Protein AF-U1MFZ4-F1 (afdb_monomer)

Radius of gyration: 15.98 Å; Cα contacts (8 Å, |Δi|>4): 28; chains: 1; bounding box: 36×22×44 Å

Mean predicted aligned error: 9.03 Å

Solvent-accessible surface area (backbone atoms only — not comparable to full-atom values): 5050 Å² total; per-residue (Å²): 110,71,68,57,53,45,52,28,44,28,66,75,67,66,40,64,72,46,46,58,41,58,78,43,36,85,66,48,55,74,76,61,79,90,85,75,57,68,76,58,53,52,60,68,68,64,70,80,58,88,86,61,79,88,66,82,77,85,67,72,59,81,66,82,86,82,75,78,91,78,84,84,88,130

Structure (mmCIF, N/CA/C/O backbone):
data_AF-U1MFZ4-F1
#
_entry.id   AF-U1MFZ4-F1
#
loop_
_atom_site.group_PDB
_atom_site.id
_atom_site.type_symbol
_atom_site.label_atom_id
_atom_site.label_alt_id
_atom_site.label_comp_id
_atom_site.label_asym_id
_atom_site.label_entity_id
_atom_site.label_seq_id
_atom_site.pdbx_PDB_ins_code
_atom_site.Cartn_x
_atom_site.Cartn_y
_atom_site.Cartn_z
_atom_site.occupancy
_atom_site.B_iso_or_equiv
_atom_site.auth_seq_id
_atom_site.auth_comp_id
_atom_site.auth_asym_id
_atom_site.auth_atom_id
_atom_site.pdbx_PDB_model_num
ATOM 1 N N . MET A 1 1 ? -5.184 3.866 -5.152 1.00 86.44 1 MET A N 1
ATOM 2 C CA . MET A 1 1 ? -4.606 2.501 -5.245 1.00 86.44 1 MET A CA 1
ATOM 3 C C . MET A 1 1 ? -4.056 2.024 -3.904 1.00 86.44 1 MET A C 1
ATOM 5 O O . MET A 1 1 ? -4.543 1.011 -3.435 1.00 86.44 1 MET A O 1
ATOM 9 N N . LEU A 1 2 ? -3.128 2.743 -3.254 1.00 94.75 2 LEU A N 1
ATOM 10 C CA . LEU A 1 2 ? -2.526 2.291 -1.986 1.00 94.75 2 LEU A CA 1
ATOM 11 C C . LEU A 1 2 ? -3.556 2.022 -0.876 1.00 94.75 2 LEU A C 1
ATOM 13 O O . LEU A 1 2 ? -3.591 0.914 -0.356 1.00 94.75 2 LEU A O 1
ATOM 17 N N . ARG A 1 3 ? -4.448 2.981 -0.590 1.00 95.62 3 ARG A N 1
ATOM 18 C CA . ARG A 1 3 ? -5.530 2.806 0.397 1.00 95.62 3 ARG A CA 1
ATOM 19 C C . ARG A 1 3 ? -6.341 1.530 0.149 1.00 95.62 3 ARG A C 1
ATOM 21 O O . ARG A 1 3 ? -6.485 0.705 1.037 1.00 95.62 3 ARG A O 1
ATOM 28 N N . ARG A 1 4 ? -6.751 1.320 -1.104 1.00 95.44 4 ARG A N 1
ATOM 29 C CA . ARG A 1 4 ? -7.486 0.130 -1.547 1.00 95.44 4 ARG A CA 1
ATOM 30 C C . ARG A 1 4 ? -6.729 -1.181 -1.307 1.00 95.44 4 ARG A C 1
ATOM 32 O O . ARG A 1 4 ? -7.348 -2.196 -1.017 1.00 95.44 4 ARG A O 1
ATOM 39 N N . LEU A 1 5 ? -5.401 -1.192 -1.432 1.00 96.00 5 LEU A N 1
ATOM 40 C CA . LEU A 1 5 ? -4.602 -2.378 -1.098 1.00 96.00 5 LEU A CA 1
ATOM 41 C C . LEU A 1 5 ? -4.639 -2.669 0.407 1.00 96.00 5 LEU A C 1
ATOM 43 O O . LEU A 1 5 ? -4.729 -3.832 0.791 1.00 96.00 5 LEU A O 1
ATOM 47 N N . VAL A 1 6 ? -4.619 -1.628 1.243 1.00 97.06 6 VAL A N 1
ATOM 48 C CA . VAL A 1 6 ? -4.732 -1.758 2.704 1.00 97.06 6 VAL A CA 1
ATOM 49 C C . VAL A 1 6 ? -6.143 -2.205 3.106 1.00 97.06 6 VAL A C 1
ATOM 51 O O . VAL A 1 6 ? -6.278 -3.136 3.893 1.00 97.06 6 VAL A O 1
ATOM 54 N N . GLU A 1 7 ? -7.191 -1.636 2.506 1.00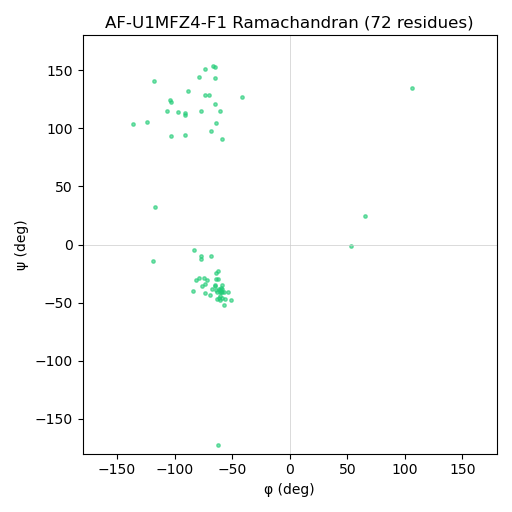 97.62 7 GLU A N 1
ATOM 55 C CA . GLU A 1 7 ? -8.589 -2.065 2.691 1.00 97.62 7 GLU A CA 1
ATOM 56 C C . GLU A 1 7 ? -8.786 -3.529 2.282 1.00 97.62 7 GLU A C 1
ATOM 58 O O . GLU A 1 7 ? -9.347 -4.322 3.038 1.00 97.62 7 GLU A O 1
ATOM 63 N N . ASN A 1 8 ? -8.251 -3.922 1.120 1.00 97.06 8 ASN A N 1
ATOM 64 C CA . ASN A 1 8 ? -8.282 -5.312 0.678 1.00 97.06 8 ASN A CA 1
ATOM 65 C C . ASN A 1 8 ? -7.556 -6.234 1.662 1.00 97.06 8 ASN A C 1
ATOM 67 O O . ASN A 1 8 ? -8.030 -7.332 1.936 1.00 97.06 8 ASN A O 1
ATOM 71 N N . HIS A 1 9 ? -6.412 -5.803 2.193 1.00 97.88 9 HIS A N 1
ATOM 72 C CA . HIS A 1 9 ? -5.682 -6.574 3.189 1.00 97.88 9 HIS A CA 1
ATOM 73 C C . HIS A 1 9 ? -6.526 -6.784 4.451 1.00 97.88 9 HIS A C 1
ATOM 75 O O . HIS A 1 9 ? -6.643 -7.921 4.892 1.00 97.88 9 HIS A O 1
ATOM 81 N N . VAL A 1 10 ? -7.185 -5.742 4.975 1.00 98.19 10 VAL A N 1
ATOM 82 C CA . VAL A 1 10 ? -8.125 -5.881 6.103 1.00 98.19 10 VAL A CA 1
ATOM 83 C C . VAL A 1 10 ? -9.230 -6.885 5.781 1.00 98.19 10 VAL A C 1
ATOM 85 O O . VAL A 1 10 ? -9.496 -7.761 6.597 1.00 98.19 10 VAL A O 1
ATOM 88 N N . ALA A 1 11 ? -9.849 -6.793 4.603 1.00 97.31 11 ALA A N 1
ATOM 89 C CA . ALA A 1 11 ? -10.940 -7.688 4.222 1.00 97.31 11 ALA A CA 1
ATOM 90 C C . ALA A 1 11 ? -10.504 -9.155 4.108 1.00 97.31 11 ALA A C 1
ATOM 92 O O . ALA A 1 11 ? -11.241 -10.047 4.517 1.00 97.31 11 ALA A O 1
ATOM 93 N N . TYR A 1 12 ? -9.307 -9.412 3.576 1.00 96.81 12 TYR A N 1
ATOM 94 C CA . TYR A 1 12 ? -8.811 -10.776 3.397 1.00 96.81 12 TYR A CA 1
ATOM 95 C C . TYR A 1 12 ? -8.205 -11.387 4.660 1.00 96.81 12 TYR A C 1
ATOM 97 O O . TYR A 1 12 ? -8.232 -12.606 4.802 1.00 96.81 12 TYR A O 1
ATOM 105 N N . THR A 1 13 ? -7.621 -10.581 5.549 1.00 97.81 13 THR A N 1
ATOM 106 C CA . THR A 1 13 ? -6.823 -11.098 6.676 1.00 97.81 13 THR A CA 1
ATOM 107 C C . THR A 1 13 ? -7.377 -10.734 8.044 1.00 97.81 13 THR A C 1
ATOM 109 O O . THR A 1 13 ? -6.933 -11.290 9.044 1.00 97.81 13 THR A O 1
ATOM 112 N N . GLY A 1 14 ? -8.313 -9.787 8.117 1.00 97.19 14 GLY A N 1
ATOM 113 C CA . GLY A 1 14 ? -8.787 -9.243 9.381 1.00 97.19 14 GLY A CA 1
ATOM 114 C C . GLY A 1 14 ? -7.713 -8.470 10.150 1.00 97.19 14 GLY A C 1
ATOM 115 O O . GLY A 1 14 ? -7.826 -8.370 11.361 1.00 97.19 14 GLY A O 1
ATOM 116 N N . SER A 1 15 ? -6.680 -7.927 9.499 1.00 98.38 15 SER A N 1
ATOM 117 C CA . SER A 1 15 ? -5.557 -7.258 10.178 1.00 98.38 15 SER A CA 1
ATOM 118 C C . SER A 1 15 ? -5.976 -6.038 11.013 1.00 98.38 15 SER A C 1
ATOM 120 O O . SER A 1 15 ? -6.400 -5.015 10.470 1.00 98.38 15 SER A O 1
ATOM 122 N N . ASP A 1 16 ? -5.792 -6.129 12.336 1.00 98.50 16 ASP A N 1
ATOM 123 C CA . ASP A 1 16 ? -6.013 -5.020 13.277 1.00 98.50 16 ASP A CA 1
ATOM 124 C C . ASP A 1 16 ? -5.097 -3.835 12.968 1.00 98.50 16 ASP A C 1
ATOM 126 O O . ASP A 1 16 ? -5.551 -2.696 12.867 1.00 98.50 16 ASP A O 1
ATOM 130 N N . ARG A 1 17 ? -3.818 -4.113 12.695 1.00 98.19 17 ARG A N 1
ATOM 131 C CA . ARG A 1 17 ? -2.838 -3.076 12.369 1.00 98.19 17 ARG A CA 1
ATOM 132 C C . ARG A 1 17 ? -3.223 -2.288 11.119 1.00 98.19 17 ARG A C 1
ATOM 134 O O . ARG A 1 17 ? -3.017 -1.081 11.055 1.00 98.19 17 ARG A O 1
ATOM 141 N N . ALA A 1 18 ? -3.760 -2.962 10.107 1.00 97.88 18 ALA A N 1
ATOM 142 C CA . ALA A 1 18 ? -4.206 -2.286 8.897 1.00 97.88 18 ALA A CA 1
ATOM 143 C C . ALA A 1 18 ? -5.484 -1.465 9.128 1.00 97.88 18 ALA A C 1
ATOM 145 O O . ALA A 1 18 ? -5.625 -0.418 8.501 1.00 97.88 18 ALA A O 1
ATOM 146 N N . ARG A 1 19 ? -6.366 -1.872 10.055 1.00 98.31 19 ARG A N 1
ATOM 147 C CA . ARG A 1 19 ? -7.504 -1.041 10.485 1.00 98.31 19 ARG A CA 1
ATOM 148 C C . ARG A 1 19 ? -7.037 0.249 11.159 1.00 98.31 19 ARG A C 1
ATOM 150 O O . ARG A 1 19 ? -7.440 1.314 10.715 1.00 98.31 19 ARG A O 1
ATOM 157 N N . GLU A 1 20 ? -6.082 0.177 12.085 1.00 98.31 20 GLU A N 1
ATOM 158 C CA . GLU A 1 20 ? -5.502 1.376 12.723 1.00 98.31 20 GLU A CA 1
ATOM 159 C C . GLU A 1 20 ? -4.896 2.367 11.709 1.00 98.31 20 GLU A C 1
ATOM 161 O O . GLU A 1 20 ? -5.043 3.585 11.839 1.00 98.31 20 GLU A O 1
ATOM 166 N N . LEU A 1 21 ? -4.207 1.851 10.681 1.00 98.06 21 LEU A N 1
ATOM 167 C CA . LEU A 1 21 ? -3.658 2.682 9.603 1.00 98.06 21 LEU A CA 1
ATOM 168 C C . LEU A 1 21 ? -4.761 3.370 8.787 1.00 98.06 21 LEU A C 1
ATOM 170 O O . LEU A 1 21 ? -4.561 4.490 8.326 1.00 98.06 21 LEU A O 1
ATOM 174 N N . LEU A 1 22 ? -5.904 2.712 8.580 1.00 97.88 22 LEU A N 1
ATOM 175 C CA . LEU A 1 22 ? -7.039 3.280 7.847 1.00 97.88 22 LEU A CA 1
ATOM 176 C C . LEU A 1 22 ? -7.818 4.300 8.683 1.00 97.88 22 LEU A C 1
ATOM 178 O O . LEU A 1 22 ? -8.257 5.308 8.126 1.00 97.88 22 LEU A O 1
ATOM 182 N N . ASP A 1 23 ? -7.934 4.082 9.993 1.00 98.25 23 ASP A N 1
ATOM 183 C CA . ASP A 1 23 ? -8.593 5.007 10.925 1.00 98.25 23 ASP A CA 1
ATOM 184 C C . ASP A 1 23 ? -7.874 6.365 10.988 1.00 98.25 23 ASP A C 1
ATOM 186 O O . ASP A 1 23 ? -8.500 7.403 11.189 1.00 98.25 23 ASP A O 1
ATOM 190 N N . SER A 1 24 ? -6.558 6.370 10.756 1.00 97.25 24 SER A N 1
ATOM 191 C CA . SER A 1 24 ? -5.699 7.563 10.743 1.00 97.25 24 SER A CA 1
ATOM 192 C C . SER A 1 24 ? -5.057 7.819 9.371 1.00 97.25 24 SER A C 1
ATOM 194 O O . SER A 1 24 ? -3.935 8.320 9.274 1.00 97.25 24 SER A O 1
ATOM 196 N N . TRP A 1 25 ? -5.768 7.468 8.290 1.00 97.50 25 TRP A N 1
ATOM 197 C CA . TRP A 1 25 ? -5.198 7.373 6.939 1.00 97.50 25 TRP A CA 1
ATOM 198 C C . TRP A 1 25 ? -4.465 8.628 6.452 1.00 97.50 25 TRP A C 1
ATOM 200 O O . TRP A 1 25 ? -3.410 8.502 5.831 1.00 97.50 25 TRP A O 1
ATOM 210 N N . GLU A 1 26 ? -5.006 9.820 6.719 1.00 97.19 26 GLU A N 1
ATOM 211 C CA . GLU A 1 26 ? -4.416 11.089 6.266 1.00 97.19 26 GLU A CA 1
ATOM 212 C C . GLU A 1 26 ? -2.989 11.280 6.785 1.00 97.19 26 GLU A C 1
ATOM 214 O O . GLU A 1 26 ? -2.122 11.700 6.032 1.00 97.19 26 GLU A O 1
ATOM 219 N N . THR A 1 27 ? -2.718 10.884 8.029 1.00 97.62 27 THR A N 1
ATOM 220 C CA . THR A 1 27 ? -1.370 10.926 8.611 1.00 97.62 27 THR A CA 1
ATOM 221 C C . THR A 1 27 ? -0.562 9.685 8.244 1.00 97.62 27 THR A C 1
ATOM 223 O O . THR A 1 27 ? 0.628 9.766 7.942 1.00 97.62 27 THR A O 1
ATOM 226 N N . ALA A 1 28 ? -1.192 8.507 8.239 1.00 97.50 28 ALA A N 1
ATOM 227 C CA . ALA A 1 28 ? -0.501 7.252 7.964 1.00 97.50 28 ALA A CA 1
ATOM 228 C C . ALA A 1 28 ? 0.119 7.225 6.558 1.00 97.50 28 ALA A C 1
ATOM 230 O O . ALA A 1 28 ? 1.230 6.718 6.389 1.00 97.50 28 ALA A O 1
ATOM 231 N N . VAL A 1 29 ? -0.569 7.783 5.552 1.00 97.62 29 VAL A N 1
ATOM 232 C CA . VAL A 1 29 ? -0.104 7.778 4.157 1.00 97.62 29 VAL A CA 1
ATOM 233 C C . VAL A 1 29 ? 1.196 8.561 3.963 1.00 97.62 29 VAL A C 1
ATOM 235 O O . VAL A 1 29 ? 2.005 8.184 3.118 1.00 97.62 29 VAL A O 1
ATOM 238 N N . GLU A 1 30 ? 1.443 9.589 4.777 1.00 97.69 30 GLU A N 1
ATOM 239 C CA . GLU A 1 30 ? 2.663 10.406 4.719 1.00 97.69 30 GLU A CA 1
ATOM 240 C C . GLU A 1 30 ? 3.923 9.595 5.049 1.00 97.69 30 GLU A C 1
ATOM 242 O O . GLU A 1 30 ? 5.018 9.918 4.596 1.00 97.69 30 GLU A O 1
ATOM 247 N N . SER A 1 31 ? 3.769 8.497 5.794 1.00 96.69 31 SER A N 1
ATOM 248 C CA . SER A 1 31 ? 4.872 7.597 6.146 1.00 96.69 31 SER A CA 1
ATOM 249 C C . SER A 1 31 ? 5.199 6.567 5.054 1.00 96.69 31 SER A C 1
ATOM 251 O O . SER A 1 31 ? 6.154 5.801 5.195 1.00 96.69 31 SER A O 1
ATOM 253 N N . PHE A 1 32 ? 4.432 6.508 3.958 1.00 97.19 32 PHE A N 1
ATOM 254 C CA . PHE A 1 32 ? 4.699 5.583 2.856 1.00 97.19 32 PHE A CA 1
ATOM 255 C C . PHE A 1 32 ? 5.644 6.198 1.823 1.00 97.19 32 PHE A C 1
ATOM 257 O O . PHE A 1 32 ? 5.415 7.285 1.301 1.00 97.19 32 PHE A O 1
ATOM 264 N N . THR A 1 33 ? 6.672 5.441 1.437 1.00 97.31 33 THR A N 1
ATOM 265 C CA . THR A 1 33 ? 7.569 5.811 0.334 1.00 97.31 33 THR A CA 1
ATOM 266 C C . THR A 1 33 ? 7.244 4.994 -0.909 1.00 97.31 33 THR A C 1
ATOM 268 O O . THR A 1 33 ? 7.278 3.762 -0.887 1.00 97.31 33 THR A O 1
ATOM 271 N N . ARG A 1 34 ? 6.960 5.669 -2.029 1.00 94.38 34 ARG A N 1
ATOM 272 C CA . ARG A 1 34 ? 6.854 5.004 -3.332 1.00 94.38 34 ARG A CA 1
ATOM 273 C C . ARG A 1 34 ? 8.254 4.696 -3.856 1.00 94.38 34 ARG A C 1
ATOM 275 O O . ARG A 1 34 ? 8.989 5.604 -4.224 1.00 94.38 34 ARG A O 1
ATOM 282 N N . VAL A 1 35 ? 8.575 3.413 -3.978 1.00 95.75 35 VAL A N 1
ATOM 283 C CA . VAL A 1 35 ? 9.797 2.955 -4.648 1.00 95.75 35 VAL A CA 1
ATOM 284 C C . VAL A 1 35 ? 9.455 2.566 -6.084 1.00 95.75 35 VAL A C 1
ATOM 286 O O . VAL A 1 35 ? 8.697 1.625 -6.310 1.00 95.75 35 VAL A O 1
ATOM 289 N N . MET A 1 36 ? 9.988 3.304 -7.060 1.00 91.88 36 MET A N 1
ATOM 290 C CA . MET A 1 36 ? 9.839 3.003 -8.486 1.00 91.88 36 MET A CA 1
ATOM 291 C C . MET A 1 36 ? 11.184 3.171 -9.200 1.00 91.88 36 MET A C 1
ATOM 293 O O . MET A 1 36 ? 11.585 4.305 -9.432 1.00 91.88 36 MET A O 1
ATOM 297 N N . PRO A 1 37 ? 11.883 2.078 -9.548 1.00 94.94 37 PRO A N 1
ATOM 298 C CA . PRO A 1 37 ? 13.125 2.172 -10.310 1.00 94.94 37 PRO A CA 1
ATOM 299 C C . PRO A 1 37 ? 12.890 2.733 -11.717 1.00 94.94 37 PRO A C 1
ATOM 301 O O . PRO A 1 37 ? 11.911 2.362 -12.370 1.00 94.94 37 PRO A O 1
ATOM 304 N N . ASP A 1 38 ? 13.825 3.537 -12.220 1.00 92.50 38 ASP A N 1
ATOM 305 C CA . ASP A 1 38 ? 13.708 4.190 -13.534 1.00 92.50 38 ASP A CA 1
ATOM 306 C C . ASP A 1 38 ? 13.541 3.185 -14.678 1.00 92.50 38 ASP A C 1
ATOM 308 O O . ASP A 1 38 ? 12.694 3.362 -15.553 1.00 92.50 38 ASP A O 1
ATOM 312 N N . ALA A 1 39 ? 14.278 2.072 -14.625 1.00 88.69 39 ALA A N 1
ATOM 313 C CA . ALA A 1 39 ? 14.157 0.996 -15.607 1.00 88.69 39 ALA A CA 1
ATOM 314 C C . ALA A 1 39 ? 12.736 0.399 -15.649 1.00 88.69 39 ALA A C 1
ATOM 316 O O . ALA A 1 39 ? 12.225 0.098 -16.724 1.00 88.69 39 ALA A O 1
ATOM 317 N N . TYR A 1 40 ? 12.066 0.272 -14.497 1.00 85.56 40 TYR A N 1
ATOM 318 C CA . TYR A 1 40 ? 10.676 -0.191 -14.434 1.00 85.56 40 TYR A CA 1
ATOM 319 C C . TYR A 1 40 ? 9.701 0.887 -14.916 1.00 85.56 40 TYR A C 1
ATOM 321 O O . TYR A 1 40 ? 8.761 0.580 -15.650 1.00 85.56 40 TYR A O 1
ATOM 329 N N . ALA A 1 41 ? 9.925 2.148 -14.536 1.00 86.69 41 ALA A N 1
ATOM 330 C CA . ALA A 1 41 ? 9.091 3.265 -14.967 1.00 86.69 41 ALA A CA 1
ATOM 331 C C . ALA A 1 41 ? 9.090 3.418 -16.497 1.00 86.69 41 ALA A C 1
ATOM 333 O O . ALA A 1 41 ? 8.029 3.618 -17.094 1.00 86.69 41 ALA A O 1
ATOM 334 N N . ALA A 1 42 ? 10.253 3.255 -17.135 1.00 85.38 42 ALA A N 1
ATOM 335 C CA . ALA A 1 42 ? 10.395 3.300 -18.586 1.00 85.38 42 ALA A CA 1
ATOM 336 C C . ALA A 1 42 ? 9.564 2.205 -19.280 1.00 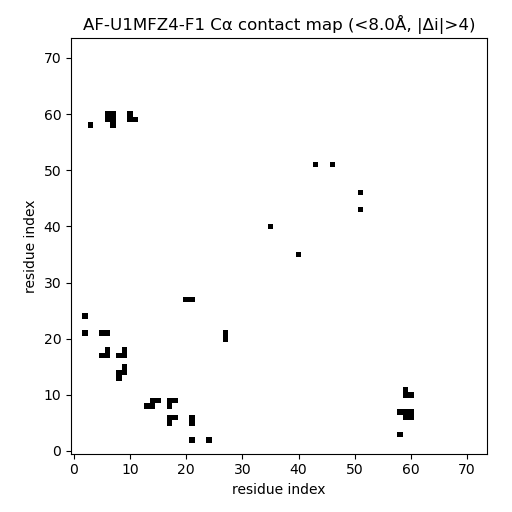85.38 42 ALA A C 1
ATOM 338 O O . ALA A 1 42 ? 8.777 2.511 -20.172 1.00 85.38 42 ALA A O 1
ATOM 339 N N . VAL A 1 43 ? 9.653 0.954 -18.811 1.00 84.56 43 VAL A N 1
ATOM 340 C CA . VAL A 1 43 ? 8.906 -0.181 -19.390 1.00 84.56 43 VAL A CA 1
ATOM 341 C C . VAL A 1 43 ? 7.392 -0.003 -19.254 1.00 84.56 43 VAL A C 1
ATOM 343 O O . VAL A 1 43 ? 6.653 -0.285 -20.193 1.00 84.56 43 VAL A O 1
ATOM 346 N N . ILE A 1 44 ? 6.913 0.497 -18.109 1.00 79.44 44 ILE A N 1
ATOM 347 C CA . ILE A 1 44 ? 5.478 0.756 -17.896 1.00 79.44 44 ILE A CA 1
ATOM 348 C C . ILE A 1 44 ? 4.967 1.856 -18.843 1.00 79.44 44 ILE A C 1
ATOM 350 O O . ILE A 1 44 ? 3.822 1.808 -19.296 1.00 79.44 44 ILE A O 1
ATOM 354 N N . SER A 1 45 ? 5.810 2.845 -19.147 1.00 78.19 45 SER A N 1
ATOM 355 C CA . SER A 1 45 ? 5.454 3.991 -19.993 1.00 78.19 45 SER A CA 1
ATOM 356 C C . SER A 1 45 ? 5.372 3.633 -21.478 1.00 78.19 45 SER A C 1
ATOM 358 O O . SER A 1 45 ? 4.586 4.242 -22.201 1.00 78.19 45 SER A O 1
ATOM 360 N N . ASP A 1 46 ? 6.141 2.633 -21.912 1.00 75.75 46 ASP A N 1
ATOM 361 C CA . ASP A 1 46 ? 6.265 2.211 -23.311 1.00 75.75 46 ASP A CA 1
ATOM 362 C C . ASP A 1 46 ? 4.922 1.714 -23.902 1.00 75.75 46 ASP A C 1
ATOM 364 O O . ASP A 1 46 ? 4.706 1.805 -25.100 1.00 75.75 46 ASP A O 1
ATOM 368 N N . ARG A 1 47 ? 3.945 1.270 -23.087 1.00 63.16 47 ARG A N 1
ATOM 369 C CA . ARG A 1 47 ? 2.589 0.798 -23.505 1.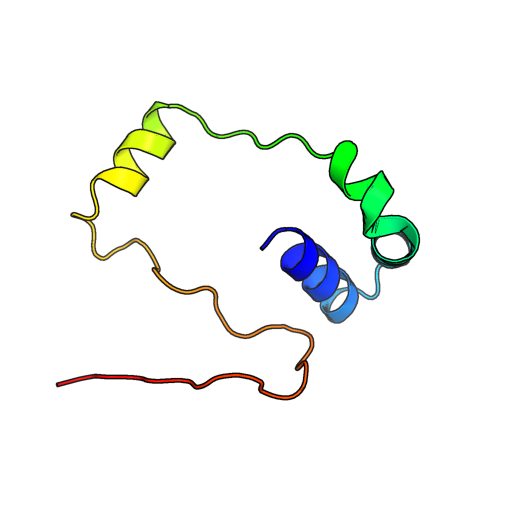00 63.16 47 ARG A CA 1
ATOM 370 C C . ARG A 1 47 ? 2.548 -0.305 -24.580 1.00 63.16 47 ARG A C 1
ATOM 372 O O . ARG A 1 47 ? 1.461 -0.779 -24.895 1.00 63.16 47 ARG A O 1
ATOM 379 N N . THR A 1 48 ? 3.691 -0.751 -25.087 1.00 61.19 48 THR A N 1
ATOM 380 C CA . THR A 1 48 ? 3.816 -1.705 -26.196 1.00 61.19 48 THR A CA 1
ATOM 381 C C . THR A 1 48 ? 3.549 -3.159 -25.781 1.00 61.19 48 THR A C 1
ATOM 383 O O . THR A 1 48 ? 3.386 -4.020 -26.640 1.00 61.19 48 THR A O 1
ATOM 386 N N . ARG A 1 49 ? 3.487 -3.473 -24.478 1.00 64.94 49 ARG A N 1
ATOM 387 C CA . ARG A 1 49 ? 3.311 -4.855 -24.009 1.00 64.94 49 ARG A CA 1
ATOM 388 C C . ARG A 1 49 ? 1.884 -5.159 -23.547 1.00 64.94 49 ARG A C 1
ATOM 390 O O . ARG A 1 49 ? 1.389 -4.562 -22.592 1.00 64.94 49 ARG A O 1
ATOM 397 N N . ASP A 1 50 ? 1.281 -6.167 -24.173 1.00 67.88 50 ASP A N 1
ATOM 398 C CA . ASP A 1 50 ? -0.035 -6.721 -23.814 1.00 67.88 50 ASP A CA 1
ATOM 399 C C . ASP A 1 50 ? -0.048 -7.465 -22.463 1.00 67.88 50 ASP A C 1
ATOM 401 O O . ASP A 1 50 ? -1.113 -7.783 -21.935 1.00 67.88 50 ASP A O 1
ATOM 405 N N . ASP A 1 51 ? 1.120 -7.718 -21.862 1.00 74.50 51 ASP A N 1
ATOM 406 C CA . ASP A 1 51 ? 1.251 -8.362 -20.548 1.00 74.50 51 ASP A CA 1
ATOM 407 C C . ASP A 1 51 ? 0.954 -7.416 -19.362 1.00 74.50 51 ASP A C 1
ATOM 409 O O . ASP A 1 51 ? 0.803 -7.868 -18.221 1.00 74.50 51 ASP A O 1
ATOM 413 N N . ILE A 1 52 ? 0.807 -6.108 -19.610 1.00 77.56 52 ILE A N 1
ATOM 414 C CA . ILE A 1 52 ? 0.523 -5.112 -18.575 1.00 77.56 52 ILE A CA 1
ATOM 415 C C . ILE A 1 52 ? -0.988 -4.932 -18.412 1.00 77.56 52 ILE A C 1
ATOM 417 O O . ILE A 1 52 ? -1.680 -4.338 -19.242 1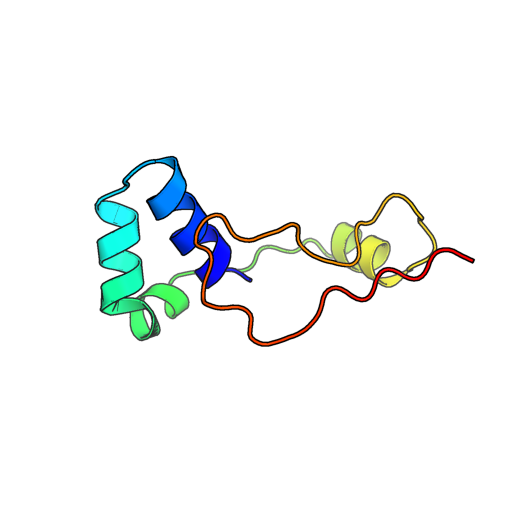.00 77.56 52 ILE A O 1
ATOM 421 N N . ARG A 1 53 ? -1.515 -5.368 -17.263 1.00 80.69 53 ARG A N 1
ATOM 422 C CA . ARG A 1 53 ? -2.919 -5.128 -16.905 1.00 80.69 53 ARG A CA 1
ATOM 423 C C . ARG A 1 53 ? -3.178 -3.624 -16.722 1.00 80.69 53 ARG A C 1
ATOM 425 O O . ARG A 1 53 ? -2.599 -3.001 -15.835 1.00 80.69 53 ARG A O 1
ATOM 432 N N . ARG A 1 54 ? -4.100 -3.055 -17.510 1.00 81.06 54 ARG A N 1
ATOM 433 C CA . ARG A 1 54 ? -4.445 -1.614 -17.473 1.00 81.06 54 ARG A CA 1
ATOM 434 C C . ARG A 1 54 ? -5.374 -1.219 -16.327 1.00 81.06 54 ARG A C 1
ATOM 436 O O . ARG A 1 54 ? -5.324 -0.082 -15.868 1.00 81.06 54 ARG A O 1
ATOM 443 N N . GLN A 1 55 ? -6.223 -2.140 -15.876 1.00 83.75 55 GLN A N 1
ATOM 444 C CA . GLN A 1 55 ? -7.177 -1.897 -14.798 1.00 83.75 55 GLN A CA 1
ATOM 445 C C . GLN A 1 55 ? -6.900 -2.808 -13.601 1.00 83.75 55 GLN A C 1
ATOM 447 O O . GLN A 1 55 ? -6.556 -3.978 -13.776 1.00 83.75 55 GLN A O 1
ATOM 452 N N . PRO A 1 56 ? -7.038 -2.303 -12.368 1.00 83.50 56 PRO A N 1
ATOM 453 C CA . PRO A 1 56 ? -6.973 -3.160 -11.196 1.00 83.50 56 PRO A CA 1
ATOM 454 C C . PRO A 1 56 ? -8.154 -4.154 -11.189 1.00 83.50 56 PRO A C 1
ATOM 456 O O . PRO A 1 56 ? -9.206 -3.835 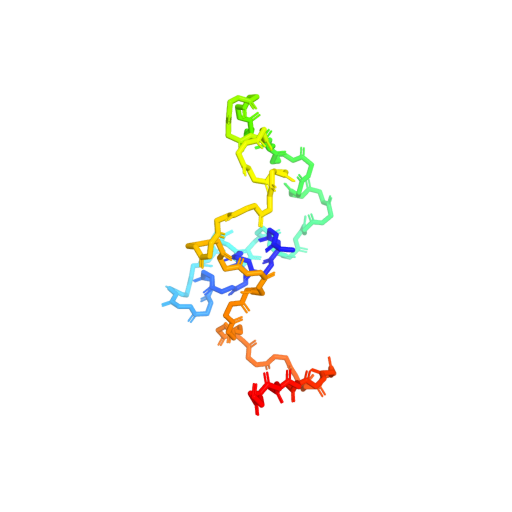-11.739 1.00 83.50 56 PRO A O 1
ATOM 459 N N . PRO A 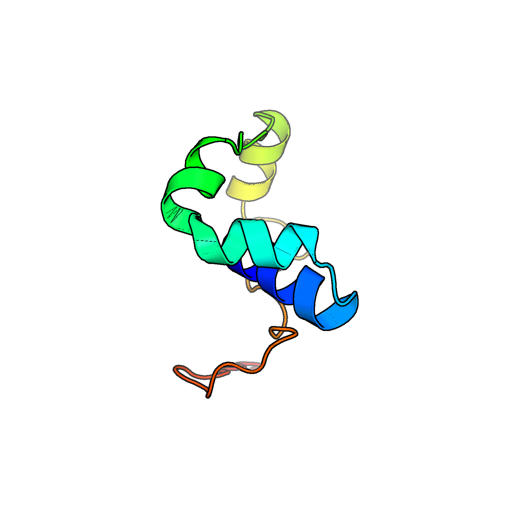1 57 ? -8.006 -5.338 -10.559 1.00 86.81 57 PRO A N 1
ATOM 460 C CA . PRO A 1 57 ? -9.094 -6.320 -10.412 1.00 86.81 57 PRO A CA 1
ATOM 461 C C . PRO A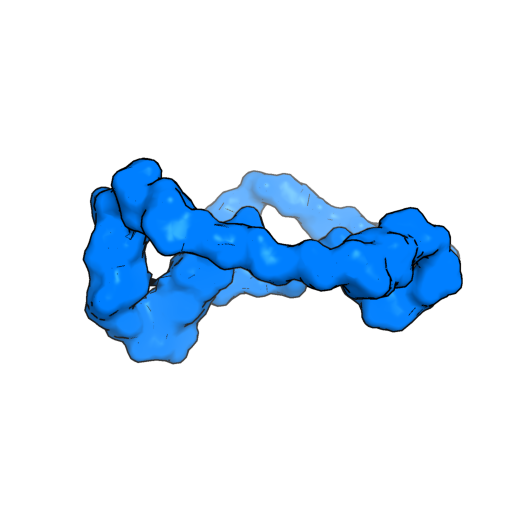 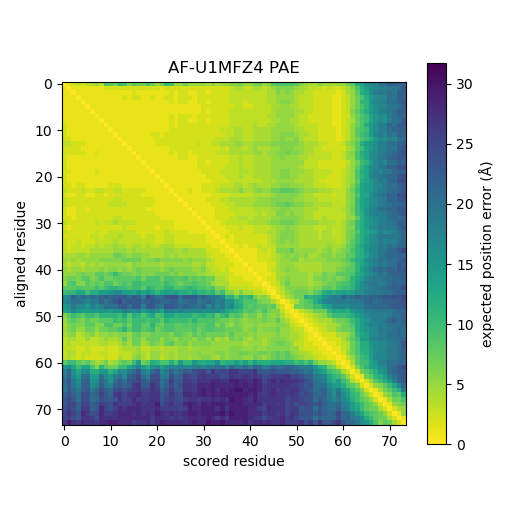1 57 ? -10.264 -5.752 -9.586 1.00 86.81 57 PRO A C 1
ATOM 463 O O . PRO A 1 57 ? -10.245 -4.577 -9.239 1.00 86.81 57 PRO A O 1
ATOM 466 N N . ALA A 1 58 ? -11.275 -6.547 -9.229 1.00 89.56 58 ALA A N 1
ATOM 467 C CA . ALA A 1 58 ? -12.324 -6.121 -8.291 1.00 89.56 58 ALA A CA 1
ATOM 468 C C . ALA A 1 58 ? -11.776 -5.902 -6.862 1.00 89.56 58 ALA A C 1
ATOM 470 O O . ALA A 1 58 ? -10.723 -6.430 -6.492 1.00 89.56 58 ALA A O 1
ATOM 471 N N . SER A 1 59 ? -12.417 -5.037 -6.068 1.00 90.25 59 SER A N 1
ATOM 472 C CA . SER A 1 59 ? -12.052 -4.826 -4.654 1.00 90.25 59 SER A CA 1
ATOM 473 C C . SER A 1 59 ? -12.501 -6.008 -3.806 1.00 90.25 59 SER A C 1
ATOM 475 O O . SER A 1 59 ? -13.493 -6.651 -4.130 1.00 90.25 59 SER A O 1
ATOM 477 N N . ALA A 1 60 ? -11.784 -6.272 -2.714 1.00 90.81 60 ALA A N 1
ATOM 478 C CA . ALA A 1 60 ? -12.178 -7.279 -1.732 1.00 90.81 60 ALA A CA 1
ATOM 479 C C . ALA A 1 60 ? -13.365 -6.801 -0.888 1.00 90.81 60 ALA A C 1
ATOM 481 O O . ALA A 1 60 ? -14.216 -7.595 -0.505 1.00 90.81 60 ALA A O 1
ATOM 482 N N . THR A 1 61 ? -13.423 -5.493 -0.625 1.00 78.75 61 THR A N 1
ATOM 483 C CA . THR A 1 61 ? -14.603 -4.803 -0.116 1.00 78.75 61 THR A CA 1
ATOM 484 C C . THR A 1 61 ? -15.424 -4.300 -1.303 1.00 78.75 61 THR A C 1
ATOM 486 O O . THR A 1 61 ? -14.964 -3.425 -2.045 1.00 78.75 61 THR A O 1
ATOM 489 N N . PRO A 1 62 ? -16.634 -4.828 -1.535 1.00 61.81 62 PRO A N 1
ATOM 490 C CA . PRO A 1 62 ? -17.571 -4.193 -2.443 1.00 61.81 62 PRO A CA 1
ATOM 491 C C . PRO A 1 62 ? -18.017 -2.885 -1.781 1.00 61.81 62 PRO A C 1
ATOM 493 O O . PRO A 1 62 ? -18.869 -2.884 -0.900 1.00 61.81 62 PRO A O 1
ATOM 496 N N . GLN A 1 63 ? -17.401 -1.766 -2.151 1.00 56.12 63 GLN A N 1
ATOM 497 C CA . GLN A 1 63 ? -18.045 -0.472 -1.965 1.00 56.12 63 GLN A CA 1
ATOM 498 C C . GLN A 1 63 ? -19.141 -0.394 -3.029 1.00 56.12 63 GLN A C 1
ATOM 500 O O . GLN A 1 63 ? -18.853 -0.720 -4.184 1.00 56.12 63 GLN A O 1
ATOM 505 N N . GLU A 1 64 ? -20.380 -0.066 -2.640 1.00 47.12 64 GLU A N 1
ATOM 506 C CA . GLU A 1 64 ? -21.517 0.017 -3.565 1.00 47.12 64 GLU A CA 1
ATOM 507 C C . GLU A 1 64 ? -21.101 0.697 -4.871 1.00 47.12 64 GLU A C 1
ATOM 509 O O . GLU A 1 64 ? -20.456 1.748 -4.870 1.00 47.12 64 GLU A O 1
ATOM 514 N N . ALA A 1 65 ? -21.395 0.005 -5.970 1.00 41.41 65 ALA A N 1
ATOM 515 C CA . ALA A 1 65 ? -20.883 0.258 -7.302 1.00 41.41 65 ALA A CA 1
ATOM 516 C C . ALA A 1 65 ? -21.236 1.669 -7.794 1.00 41.41 65 ALA A C 1
ATOM 518 O O . ALA A 1 65 ? -22.259 1.894 -8.433 1.00 41.41 65 ALA A O 1
ATOM 519 N N . GLY A 1 66 ? -20.340 2.612 -7.530 1.00 41.94 66 GLY A N 1
ATOM 520 C CA . GLY A 1 66 ? -20.177 3.824 -8.308 1.00 41.94 66 GLY A CA 1
ATOM 521 C C . GLY A 1 66 ? -19.156 3.574 -9.410 1.00 41.94 66 GLY A C 1
ATOM 522 O O . GLY A 1 66 ? -17.961 3.751 -9.191 1.00 41.94 66 GLY A O 1
ATOM 523 N N . ASP A 1 67 ? -19.682 3.205 -10.573 1.00 36.78 67 ASP A N 1
ATOM 524 C CA . ASP A 1 67 ? -19.093 3.306 -11.911 1.00 36.78 67 ASP A CA 1
ATOM 525 C C . ASP A 1 67 ? -18.588 2.017 -12.587 1.00 36.78 67 ASP A C 1
ATOM 527 O O . ASP A 1 67 ? -17.984 1.118 -12.002 1.00 36.78 67 ASP A O 1
ATOM 531 N N . ALA A 1 68 ? -18.977 1.928 -13.853 1.00 38.16 68 ALA A N 1
ATOM 532 C CA . ALA A 1 68 ? -19.347 0.719 -14.558 1.00 38.16 68 ALA A CA 1
ATOM 533 C C . ALA A 1 68 ? -18.169 -0.143 -15.029 1.00 38.16 68 ALA A C 1
ATOM 535 O O . ALA A 1 68 ? -17.158 0.330 -15.548 1.00 38.16 68 ALA A O 1
ATOM 536 N N . VAL A 1 69 ? -18.384 -1.458 -14.973 1.00 45.19 69 VAL A N 1
ATOM 537 C CA . VAL A 1 69 ? -17.717 -2.411 -15.861 1.00 45.19 69 VAL A CA 1
ATOM 538 C C . VAL A 1 69 ? -18.181 -2.110 -17.288 1.00 45.19 69 VAL A C 1
ATOM 540 O O . VAL A 1 69 ? -19.296 -2.462 -17.662 1.00 45.19 69 VAL A O 1
ATOM 543 N N . GLN A 1 70 ? -17.333 -1.479 -18.098 1.00 42.62 70 GLN A N 1
ATOM 544 C CA . GLN A 1 70 ? -17.432 -1.564 -19.555 1.00 42.62 70 GLN A CA 1
ATOM 545 C C . GLN A 1 70 ? -16.350 -2.516 -20.052 1.00 42.62 70 GLN A C 1
ATOM 547 O O . GLN A 1 70 ? -15.198 -2.143 -20.268 1.00 42.62 70 GLN A O 1
ATOM 552 N N . GLY A 1 71 ? -16.744 -3.781 -20.200 1.00 47.84 71 GLY A N 1
ATOM 553 C CA . GLY A 1 71 ? -16.083 -4.674 -21.135 1.00 47.84 71 GLY A CA 1
ATOM 554 C C . GLY A 1 71 ? -16.432 -4.228 -22.550 1.00 47.84 71 GLY A C 1
ATOM 555 O O . GLY A 1 71 ? -17.606 -4.065 -22.865 1.00 47.84 71 GLY A O 1
ATOM 556 N N . SER A 1 72 ? -15.420 -4.040 -23.389 1.00 35.88 72 SER A N 1
ATOM 557 C CA . SER A 1 72 ? -15.595 -4.064 -24.838 1.00 35.88 72 SER A CA 1
ATOM 558 C C . SER A 1 72 ? -14.640 -5.119 -25.369 1.00 35.88 72 SER A C 1
ATOM 560 O O . SER A 1 72 ? -13.423 -4.939 -25.339 1.00 35.88 72 SER A O 1
ATOM 562 N N . ALA A 1 73 ? -15.217 -6.249 -25.756 1.00 37.50 73 ALA A N 1
ATOM 563 C CA . ALA A 1 73 ? -14.633 -7.170 -26.709 1.00 37.50 73 ALA A CA 1
ATOM 564 C C . ALA A 1 73 ? -15.447 -6.981 -27.994 1.00 37.50 73 ALA A C 1
ATOM 566 O O . ALA A 1 73 ? -16.647 -7.242 -27.976 1.00 37.50 73 ALA A O 1
ATOM 567 N N . ASP A 1 74 ? -14.794 -6.487 -29.040 1.00 41.88 74 ASP A N 1
ATOM 568 C CA . ASP A 1 74 ? -15.175 -6.657 -30.445 1.00 41.88 74 ASP A CA 1
ATOM 569 C C . ASP A 1 74 ? -13.941 -7.205 -31.172 1.00 41.88 74 ASP A C 1
ATOM 571 O O . ASP A 1 74 ? -12.831 -6.680 -30.900 1.00 41.88 74 ASP A O 1
#

Sequence (74 aa):
MLRRLVENHVAYTGSDRARELLDSWETAVESFTRVMPDAYAAVISDRTRDDIRRQPPASATPQEAGDAVQGSAD

Secondary structure (DSSP, 8-state):
-HHHHHHHHHHHH--HHHHHHHHTHHHHGGG------HHHHHHHHT---TTS-SS----SS-----S-------

pLDDT: mean 82.23, std 19.93, range [35.88, 98.5]

Foldseek 3Di:
DVLLVLVLCCLVPVDPVSVVCNVVVVVSVVPDDDDDD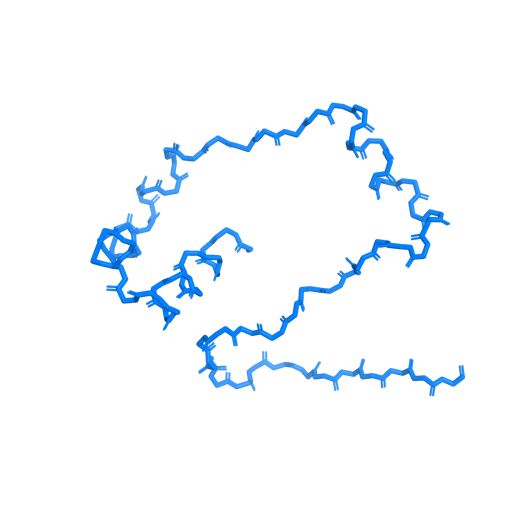PVNVVVVVVPPDPVDDPDDDDGSDPPPDDDDPDDDDD